Protein AF-A0A925GUB8-F1 (afdb_monomer)

Solvent-accessible surface area (backbone atoms only — not comparable to full-atom values): 8712 Å² total; per-residue (Å²): 135,77,60,64,65,54,52,50,53,52,50,53,51,53,52,53,53,49,51,55,50,50,52,50,52,54,52,42,54,49,49,34,53,55,26,47,48,50,26,52,52,26,44,49,49,29,52,62,35,44,48,62,53,51,51,53,32,57,76,69,72,46,93,68,59,74,75,62,69,44,54,83,77,46,50,80,70,52,45,71,70,45,48,77,64,45,49,58,55,50,51,54,48,52,55,54,52,72,70,38,79,86,55,72,80,45,68,64,58,59,49,40,52,49,51,28,51,50,27,48,51,50,26,53,51,28,47,52,52,26,51,51,38,37,49,58,43,38,51,47,44,67,35,84,71,45,28,56,57,19,63,76,74,66,56,68,77,68,132

Radius of gyration: 24.71 Å; Cα contacts (8 Å, |Δi|>4): 103; chains: 1; bounding box: 59×22×78 Å

Mean predicted aligned error: 8.45 Å

Structure (mmCIF, N/CA/C/O backbone):
data_AF-A0A925GUB8-F1
#
_entry.id   AF-A0A925GUB8-F1
#
loop_
_atom_site.group_PDB
_atom_site.id
_atom_site.type_symbol
_atom_site.label_atom_id
_atom_site.label_alt_id
_atom_site.label_comp_id
_atom_site.label_asym_id
_atom_site.label_entity_id
_atom_site.label_seq_id
_atom_site.pdbx_PDB_ins_code
_atom_site.Cartn_x
_atom_site.Cartn_y
_atom_site.Cartn_z
_atom_site.occupancy
_atom_site.B_iso_or_equiv
_atom_site.auth_seq_id
_atom_site.auth_comp_id
_atom_site.auth_asym_id
_atom_site.auth_atom_id
_atom_site.pdbx_PDB_model_num
ATOM 1 N N . MET A 1 1 ? 33.043 6.145 -50.043 1.00 58.94 1 MET A N 1
ATOM 2 C CA . MET A 1 1 ? 32.816 6.952 -48.819 1.00 58.94 1 MET A CA 1
ATOM 3 C C . MET A 1 1 ? 31.331 7.071 -48.414 1.00 58.94 1 MET A C 1
ATOM 5 O O . MET A 1 1 ? 30.981 8.005 -47.712 1.00 58.94 1 MET A O 1
ATOM 9 N N . GLY A 1 2 ? 30.446 6.126 -48.781 1.00 67.94 2 GLY A N 1
ATOM 10 C CA . GLY A 1 2 ? 28.995 6.251 -48.520 1.00 67.94 2 GLY A CA 1
ATOM 11 C C . GLY A 1 2 ? 28.455 5.572 -47.250 1.00 67.94 2 GLY A C 1
ATOM 12 O O . GLY A 1 2 ? 27.357 5.892 -46.819 1.00 67.94 2 GLY A O 1
ATOM 13 N N . MET A 1 3 ? 29.204 4.653 -46.627 1.00 75.25 3 MET A N 1
ATOM 14 C CA . MET A 1 3 ? 28.715 3.860 -45.479 1.00 75.25 3 MET A CA 1
ATOM 15 C C . MET A 1 3 ? 28.965 4.514 -44.114 1.00 75.25 3 MET A C 1
ATOM 17 O O . MET A 1 3 ? 28.188 4.323 -43.186 1.00 75.25 3 MET A O 1
ATOM 21 N N . LEU A 1 4 ? 30.024 5.315 -43.986 1.00 82.12 4 LEU A N 1
ATOM 22 C CA . LEU A 1 4 ? 30.409 5.963 -42.730 1.00 82.12 4 LEU A CA 1
ATOM 23 C C . LEU A 1 4 ? 29.322 6.906 -42.161 1.00 82.12 4 LEU A C 1
ATOM 25 O O . LEU A 1 4 ? 29.009 6.765 -40.980 1.00 82.12 4 LEU A O 1
ATOM 29 N N . PRO A 1 5 ? 28.666 7.790 -42.949 1.00 83.19 5 PRO A N 1
ATOM 30 C CA . PRO A 1 5 ? 27.585 8.625 -42.414 1.00 83.19 5 PRO A CA 1
ATOM 31 C C . PRO A 1 5 ? 26.362 7.804 -41.975 1.00 83.19 5 PRO A C 1
ATOM 33 O O . PRO A 1 5 ? 25.739 8.127 -40.968 1.00 83.19 5 PRO A O 1
ATOM 36 N N . ILE A 1 6 ? 26.054 6.705 -42.673 1.00 83.38 6 ILE A N 1
ATOM 37 C CA . ILE A 1 6 ? 24.940 5.807 -42.328 1.00 83.38 6 ILE A CA 1
ATOM 38 C C . ILE A 1 6 ? 25.196 5.131 -40.975 1.00 83.38 6 ILE A C 1
ATOM 40 O O . ILE A 1 6 ? 24.314 5.108 -40.117 1.00 83.38 6 ILE A O 1
ATOM 44 N N . VAL A 1 7 ? 26.417 4.632 -40.758 1.00 85.62 7 VAL A N 1
ATOM 45 C CA . VAL A 1 7 ? 26.820 4.003 -39.490 1.00 85.62 7 VAL A CA 1
ATOM 46 C C . VAL A 1 7 ? 26.744 4.994 -38.329 1.00 85.62 7 VAL A C 1
ATOM 48 O O . VAL A 1 7 ? 26.244 4.636 -37.265 1.00 85.62 7 VAL A O 1
ATOM 51 N N . VAL A 1 8 ? 27.183 6.241 -38.528 1.00 87.06 8 VAL A N 1
ATOM 52 C CA . VAL A 1 8 ? 27.120 7.282 -37.488 1.00 87.06 8 VAL A CA 1
ATOM 53 C C . VAL A 1 8 ? 25.672 7.585 -37.100 1.00 87.06 8 VAL A C 1
ATOM 55 O O . VAL A 1 8 ? 25.357 7.582 -35.914 1.00 87.06 8 VAL A O 1
ATOM 58 N N . VAL A 1 9 ? 24.772 7.761 -38.073 1.00 87.56 9 VAL A N 1
ATOM 59 C CA . VAL A 1 9 ? 23.345 8.023 -37.802 1.00 87.56 9 VAL A CA 1
ATOM 60 C C . VAL A 1 9 ? 22.690 6.857 -37.053 1.00 87.56 9 VAL A C 1
ATOM 62 O O . VAL A 1 9 ? 21.979 7.075 -36.069 1.00 87.56 9 VAL A O 1
ATOM 65 N N . LEU A 1 10 ? 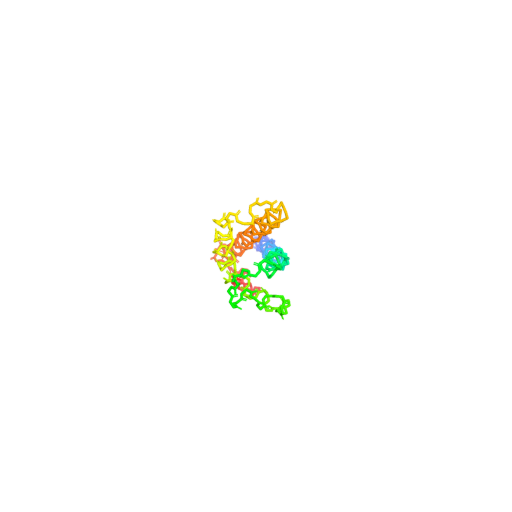22.967 5.615 -37.464 1.00 85.69 10 LEU A N 1
ATOM 66 C CA . LEU A 1 10 ? 22.483 4.410 -36.780 1.00 85.69 10 LEU A CA 1
ATOM 67 C C . LEU A 1 10 ? 23.004 4.314 -35.342 1.00 85.69 10 LEU A C 1
ATOM 69 O O . LEU A 1 10 ? 22.228 4.048 -34.423 1.00 85.69 10 LEU A O 1
ATOM 73 N N . ALA A 1 11 ? 24.296 4.567 -35.128 1.00 83.62 11 ALA A N 1
ATOM 74 C CA . ALA A 1 11 ? 24.900 4.548 -33.800 1.00 83.62 11 ALA A CA 1
ATOM 75 C C . ALA A 1 11 ? 24.303 5.631 -32.887 1.00 83.62 11 ALA A C 1
ATOM 77 O O . ALA A 1 11 ? 23.964 5.344 -31.737 1.00 83.62 11 ALA A O 1
ATOM 78 N N . SER A 1 12 ? 24.105 6.849 -33.401 1.00 85.19 12 SER A N 1
ATOM 79 C C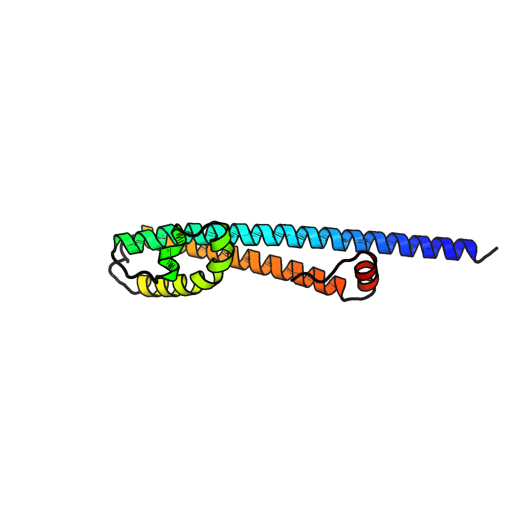A . SER A 1 12 ? 23.448 7.935 -32.668 1.00 85.19 12 SER A CA 1
ATOM 80 C C . SER A 1 12 ? 22.016 7.575 -32.281 1.00 85.19 12 SER A C 1
ATOM 82 O O . SER A 1 12 ? 21.621 7.810 -31.141 1.00 85.19 12 SER A O 1
ATOM 84 N N . PHE A 1 13 ? 21.253 6.953 -33.185 1.00 87.62 13 PHE A N 1
ATOM 85 C CA . PHE A 1 13 ? 19.890 6.511 -32.893 1.00 87.62 13 PHE A CA 1
ATOM 86 C C . PHE A 1 13 ? 19.855 5.448 -31.786 1.00 87.62 13 PHE A C 1
ATOM 88 O O . PHE A 1 13 ? 19.069 5.565 -30.846 1.00 87.62 13 PHE A O 1
ATOM 95 N N . ILE A 1 14 ? 20.741 4.448 -31.849 1.00 83.12 14 ILE A N 1
ATOM 96 C CA . ILE A 1 14 ? 20.842 3.389 -30.831 1.00 83.12 14 ILE A CA 1
ATOM 97 C C . ILE A 1 14 ? 21.232 3.970 -29.466 1.00 83.12 14 ILE A C 1
ATOM 99 O O . ILE A 1 14 ? 20.643 3.590 -28.453 1.00 83.12 14 ILE A O 1
ATOM 103 N N . LEU A 1 15 ? 22.187 4.905 -29.428 1.00 83.69 15 LEU A N 1
ATOM 104 C CA . LEU A 1 15 ? 22.600 5.577 -28.193 1.00 83.69 15 LEU A CA 1
ATOM 105 C C . LEU A 1 15 ? 21.460 6.394 -27.583 1.00 83.69 15 LEU A C 1
ATOM 107 O O . LEU A 1 15 ? 21.179 6.252 -26.391 1.00 83.69 15 LEU A O 1
ATOM 111 N N . LEU A 1 16 ? 20.772 7.202 -28.395 1.00 85.94 16 LEU A N 1
ATOM 112 C CA . LEU A 1 16 ? 19.647 8.016 -27.934 1.00 85.94 16 LEU A CA 1
ATOM 113 C C . LEU A 1 16 ? 18.517 7.125 -27.399 1.00 85.94 16 LEU A C 1
ATOM 115 O O . LEU A 1 16 ? 17.988 7.354 -26.312 1.00 85.94 16 LEU A O 1
ATOM 119 N N . TRP A 1 17 ? 18.202 6.052 -28.127 1.00 84.62 17 TRP A N 1
ATOM 120 C CA . TRP A 1 17 ? 17.204 5.063 -27.732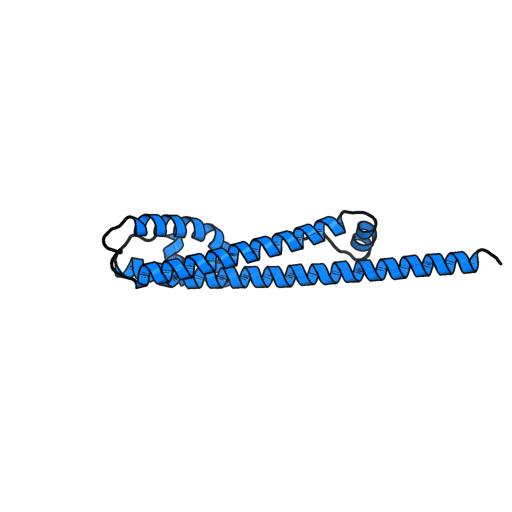 1.00 84.62 17 TRP A CA 1
ATOM 121 C C . TRP A 1 17 ? 17.571 4.346 -26.421 1.00 84.62 17 TRP A C 1
ATOM 123 O O . TRP A 1 17 ? 16.719 4.180 -25.540 1.00 84.62 17 TRP A O 1
ATOM 133 N N . GLY A 1 18 ? 18.838 3.957 -26.255 1.00 80.88 18 GLY A N 1
ATOM 134 C CA . GLY A 1 18 ? 19.347 3.356 -25.022 1.00 80.88 18 GLY A CA 1
ATOM 135 C C . GLY A 1 18 ? 19.241 4.307 -23.829 1.00 80.88 18 GLY A C 1
ATOM 136 O O . GLY A 1 18 ? 18.790 3.896 -22.758 1.00 80.88 18 GLY A O 1
ATOM 137 N N . MET A 1 19 ? 19.574 5.586 -24.027 1.00 84.06 19 MET A N 1
ATOM 138 C CA . MET A 1 19 ? 19.510 6.619 -22.989 1.00 84.06 19 MET A CA 1
ATOM 139 C C . MET A 1 19 ? 18.072 6.879 -22.517 1.00 84.06 19 MET A C 1
ATOM 141 O O . MET A 1 19 ? 17.822 6.924 -21.310 1.00 84.06 19 MET A O 1
ATOM 145 N N . VAL A 1 20 ? 17.111 6.970 -23.444 1.00 84.00 20 VAL A N 1
ATOM 146 C CA . VAL A 1 20 ? 15.683 7.147 -23.117 1.00 84.00 20 VAL A CA 1
ATOM 147 C C . VAL A 1 20 ? 15.144 5.951 -22.322 1.00 84.00 20 VAL A C 1
ATOM 149 O O . VAL A 1 20 ? 14.503 6.138 -21.287 1.00 84.00 20 VAL A O 1
ATOM 152 N N . ASN A 1 21 ? 15.447 4.718 -22.744 1.00 83.88 21 ASN A N 1
ATOM 153 C CA . ASN A 1 21 ? 15.009 3.520 -22.016 1.00 83.88 21 ASN A CA 1
ATOM 154 C C . ASN A 1 21 ? 15.667 3.401 -20.639 1.00 83.88 21 ASN A C 1
ATOM 156 O O . ASN A 1 21 ? 14.994 3.063 -19.667 1.00 83.88 21 ASN A O 1
ATOM 160 N N . TYR A 1 22 ? 16.963 3.699 -20.532 1.00 83.88 22 TYR A N 1
ATOM 161 C CA . TYR A 1 22 ? 17.661 3.707 -19.249 1.00 83.88 22 TYR A CA 1
ATOM 162 C C . TYR A 1 22 ? 17.004 4.694 -18.275 1.00 83.88 22 TYR A C 1
ATOM 164 O O . TYR A 1 22 ? 16.690 4.332 -17.140 1.00 83.88 22 TYR A O 1
ATOM 172 N N . HIS A 1 23 ? 16.715 5.916 -18.735 1.00 86.19 23 HIS A N 1
ATOM 173 C CA . HIS A 1 23 ? 16.037 6.923 -17.923 1.00 86.19 23 HIS A CA 1
ATOM 174 C C . HIS A 1 23 ? 14.624 6.482 -17.500 1.00 86.19 23 HIS A C 1
ATOM 176 O O . HIS A 1 23 ? 14.248 6.672 -16.339 1.00 86.19 23 HIS A O 1
ATOM 182 N N . SER A 1 24 ? 13.873 5.825 -18.395 1.00 85.19 24 SER A N 1
ATOM 183 C CA . SER A 1 24 ? 12.571 5.223 -18.071 1.00 85.19 24 SER A CA 1
ATOM 184 C C . SER A 1 24 ? 12.695 4.195 -16.940 1.00 85.19 24 SER A C 1
ATOM 186 O O . SER A 1 24 ? 12.006 4.302 -15.922 1.00 85.19 24 SER A O 1
ATOM 188 N N . PHE A 1 25 ? 13.634 3.247 -17.045 1.00 85.19 25 PHE A N 1
ATOM 189 C CA . PHE A 1 25 ? 13.835 2.216 -16.022 1.00 85.19 25 PHE A CA 1
ATOM 190 C C . PHE A 1 25 ? 14.271 2.784 -14.670 1.00 85.19 25 PHE A C 1
ATOM 192 O O . PHE A 1 25 ? 13.770 2.334 -13.635 1.00 85.19 25 PHE A O 1
ATOM 199 N N . VAL A 1 26 ? 15.163 3.778 -14.659 1.00 87.38 26 VAL A N 1
ATOM 200 C CA . VAL A 1 26 ? 15.578 4.469 -13.427 1.00 87.38 26 VAL A CA 1
ATOM 201 C C . VAL A 1 26 ? 14.387 5.175 -12.781 1.00 87.38 26 VAL A C 1
ATOM 203 O O . VAL A 1 26 ? 14.140 5.002 -11.586 1.00 87.38 26 VAL A O 1
ATOM 206 N N . THR A 1 27 ? 13.600 5.903 -13.573 1.00 87.94 27 THR A N 1
ATOM 207 C CA . THR A 1 27 ? 12.409 6.618 -13.094 1.00 87.94 27 THR A CA 1
ATOM 208 C C . THR A 1 27 ? 11.375 5.655 -12.519 1.00 87.94 27 THR A C 1
ATOM 210 O O . THR A 1 27 ? 10.836 5.886 -11.436 1.00 87.94 27 THR A O 1
ATOM 213 N N . LYS A 1 28 ? 11.141 4.521 -13.185 1.00 87.81 28 LYS A N 1
ATOM 214 C CA . LYS A 1 28 ? 10.215 3.488 -12.704 1.00 87.81 28 LYS A CA 1
ATOM 215 C C . LYS A 1 28 ? 10.711 2.790 -11.443 1.00 87.81 28 LYS A C 1
ATOM 217 O O . LYS A 1 28 ? 9.910 2.551 -10.544 1.00 87.81 28 LYS A O 1
ATOM 222 N N . ARG A 1 29 ? 12.013 2.509 -11.327 1.00 86.94 29 ARG A N 1
ATOM 223 C CA . ARG A 1 29 ? 12.605 1.991 -10.080 1.00 86.94 29 ARG A CA 1
ATOM 224 C C . ARG A 1 29 ? 12.410 2.958 -8.920 1.00 86.94 29 ARG A C 1
ATOM 226 O O . ARG A 1 29 ? 12.017 2.525 -7.840 1.00 86.94 29 ARG A O 1
ATOM 233 N N . LYS A 1 30 ? 12.630 4.253 -9.156 1.00 88.69 30 LYS A N 1
ATOM 234 C CA . LYS A 1 30 ? 12.366 5.292 -8.158 1.00 88.69 30 LYS A CA 1
ATOM 235 C C . LYS A 1 30 ? 10.889 5.304 -7.756 1.00 88.69 30 LYS A C 1
ATOM 237 O O . LYS A 1 30 ? 10.587 5.213 -6.576 1.00 88.69 30 LYS A O 1
ATOM 242 N N . ALA A 1 31 ? 9.971 5.258 -8.722 1.00 88.81 31 ALA A N 1
ATOM 243 C CA . ALA A 1 31 ? 8.537 5.178 -8.441 1.00 88.81 31 ALA A CA 1
ATOM 244 C C . ALA A 1 31 ? 8.141 3.920 -7.636 1.00 88.81 31 ALA A C 1
ATOM 246 O O . ALA A 1 31 ? 7.263 3.985 -6.774 1.00 88.81 31 ALA A O 1
ATOM 247 N N . ILE A 1 32 ? 8.779 2.767 -7.872 1.00 90.19 32 ILE A N 1
ATOM 248 C CA . ILE A 1 32 ? 8.570 1.561 -7.052 1.00 90.19 32 ILE A CA 1
ATOM 249 C C . ILE A 1 32 ? 9.032 1.800 -5.611 1.00 90.19 32 ILE A C 1
ATOM 251 O O . ILE A 1 32 ? 8.294 1.458 -4.688 1.00 90.19 32 ILE A O 1
ATOM 255 N N . ALA A 1 33 ? 10.210 2.397 -5.413 1.00 90.56 33 ALA A N 1
ATOM 256 C CA . ALA A 1 33 ? 10.729 2.715 -4.083 1.00 90.56 33 ALA A CA 1
ATOM 257 C C . ALA A 1 33 ? 9.812 3.700 -3.336 1.00 90.56 33 ALA A C 1
ATOM 259 O O . ALA A 1 33 ? 9.397 3.414 -2.212 1.00 90.56 33 ALA A O 1
ATOM 260 N N . ASP A 1 34 ? 9.399 4.783 -3.998 1.00 91.38 34 ASP A N 1
ATOM 261 C CA . ASP A 1 34 ? 8.515 5.805 -3.428 1.00 91.38 34 ASP A CA 1
ATOM 262 C C . ASP A 1 34 ? 7.143 5.210 -3.057 1.00 91.38 34 ASP A C 1
ATOM 264 O O . ASP A 1 34 ? 6.597 5.447 -1.977 1.00 91.38 34 ASP A O 1
ATOM 268 N N . THR A 1 35 ? 6.573 4.370 -3.931 1.00 91.38 35 THR A N 1
ATOM 269 C CA . THR A 1 35 ? 5.289 3.703 -3.651 1.00 91.38 35 THR A CA 1
ATOM 270 C C . THR A 1 35 ? 5.398 2.625 -2.572 1.00 91.38 35 THR A C 1
ATOM 272 O O . THR A 1 35 ? 4.433 2.411 -1.833 1.00 91.38 35 THR A O 1
ATOM 275 N N . LEU A 1 36 ? 6.551 1.960 -2.444 1.00 90.56 36 LEU A N 1
ATOM 276 C CA . LEU A 1 36 ? 6.822 1.013 -1.363 1.00 90.56 36 LEU A CA 1
ATOM 277 C C . LEU A 1 36 ? 6.892 1.732 -0.014 1.00 90.56 36 LEU A C 1
ATOM 279 O O . LEU A 1 36 ? 6.316 1.261 0.968 1.00 90.56 36 LEU A O 1
ATOM 283 N N . GLU A 1 37 ? 7.569 2.877 0.039 1.00 90.56 37 GLU A N 1
ATOM 284 C CA . GLU A 1 37 ? 7.627 3.711 1.236 1.00 90.56 37 GLU A CA 1
ATOM 285 C C . GLU A 1 37 ? 6.238 4.230 1.618 1.00 90.56 37 GLU A C 1
ATOM 287 O O . GLU A 1 37 ? 5.813 4.057 2.762 1.00 90.56 37 GLU A O 1
ATOM 292 N N . ALA A 1 38 ? 5.469 4.734 0.649 1.00 90.44 38 ALA A N 1
ATOM 293 C CA . ALA A 1 38 ? 4.086 5.150 0.874 1.00 90.44 38 ALA A CA 1
ATOM 294 C C . ALA A 1 38 ? 3.211 4.005 1.421 1.00 90.44 38 ALA A C 1
ATOM 296 O O . ALA A 1 38 ? 2.422 4.216 2.344 1.00 90.44 38 ALA A O 1
ATOM 297 N N . ARG A 1 39 ? 3.373 2.776 0.905 1.00 90.38 39 ARG A N 1
ATOM 298 C CA . ARG A 1 39 ? 2.687 1.583 1.435 1.00 90.38 39 ARG A CA 1
ATOM 299 C C . ARG A 1 39 ? 3.095 1.295 2.880 1.00 90.38 39 ARG A C 1
ATOM 301 O O . ARG A 1 39 ? 2.219 1.046 3.706 1.00 90.38 39 ARG A O 1
ATOM 308 N N . ARG A 1 40 ? 4.392 1.358 3.200 1.00 88.56 40 ARG A N 1
ATOM 309 C CA . ARG A 1 40 ? 4.910 1.142 4.565 1.00 88.56 40 ARG A CA 1
ATOM 310 C C . ARG A 1 40 ? 4.371 2.180 5.548 1.00 88.56 40 ARG A C 1
ATOM 312 O O . ARG A 1 40 ? 3.983 1.815 6.653 1.00 88.56 40 ARG A O 1
ATOM 319 N N . LEU A 1 41 ? 4.315 3.449 5.150 1.00 89.75 41 LEU A N 1
ATOM 320 C CA . LEU A 1 41 ? 3.739 4.518 5.969 1.00 89.75 41 LEU A CA 1
ATOM 321 C C . LEU A 1 41 ? 2.238 4.309 6.193 1.00 89.75 41 LEU A C 1
ATOM 323 O O . LEU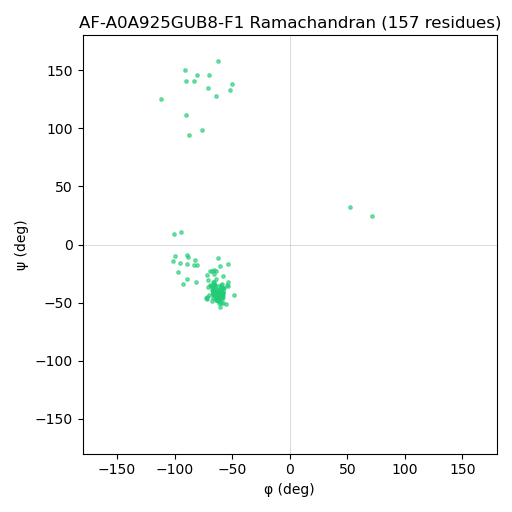 A 1 41 ? 1.765 4.437 7.319 1.00 89.75 41 LEU A O 1
ATOM 327 N N . ALA A 1 42 ? 1.492 3.936 5.150 1.00 90.38 42 ALA A N 1
ATOM 328 C CA . ALA A 1 42 ? 0.064 3.646 5.276 1.00 90.38 42 ALA A CA 1
ATOM 329 C C . ALA A 1 42 ? -0.208 2.454 6.210 1.00 90.38 42 ALA A C 1
ATOM 331 O O . ALA A 1 42 ? -1.167 2.471 6.972 1.00 90.38 42 ALA A O 1
ATOM 332 N N . GLN A 1 43 ? 0.667 1.450 6.193 1.00 89.38 43 GLN A N 1
ATOM 333 C CA . GLN A 1 43 ? 0.612 0.306 7.099 1.00 89.38 43 GLN A CA 1
ATOM 334 C C . GLN A 1 43 ? 0.884 0.679 8.563 1.00 89.38 43 GLN A C 1
ATOM 336 O O . GLN A 1 43 ? 0.191 0.183 9.447 1.00 89.38 43 GLN A O 1
ATOM 341 N N . ILE A 1 44 ? 1.845 1.570 8.826 1.00 87.56 44 ILE A N 1
ATOM 342 C CA . ILE A 1 44 ? 2.073 2.098 10.180 1.00 87.56 44 ILE A CA 1
ATOM 343 C C . ILE A 1 44 ? 0.827 2.845 10.665 1.00 87.56 44 ILE A C 1
ATOM 345 O O . ILE A 1 44 ? 0.296 2.511 11.719 1.00 87.56 44 ILE A O 1
ATOM 349 N N . ARG A 1 45 ? 0.300 3.769 9.848 1.00 89.81 45 ARG A N 1
ATOM 350 C CA . ARG A 1 45 ? -0.919 4.534 10.168 1.00 89.81 45 ARG A CA 1
ATOM 351 C C . ARG A 1 45 ? -2.122 3.638 10.447 1.00 89.81 45 ARG A C 1
ATOM 353 O O . ARG A 1 45 ? -2.925 3.954 11.314 1.00 89.81 45 ARG A O 1
ATOM 360 N N . LEU A 1 46 ? -2.247 2.529 9.721 1.00 90.12 46 LEU A N 1
ATOM 361 C CA . LEU A 1 46 ? -3.298 1.546 9.958 1.00 90.12 46 LEU A CA 1
ATOM 362 C C . LEU A 1 46 ? -3.161 0.870 11.326 1.00 90.12 46 LEU A C 1
ATOM 364 O O . LEU A 1 46 ? -4.155 0.732 12.032 1.00 90.12 46 LEU A O 1
ATOM 368 N N . GLY A 1 47 ? -1.943 0.481 11.711 1.00 87.25 47 GLY A N 1
ATOM 369 C CA . GLY A 1 47 ? -1.676 -0.048 13.049 1.00 87.25 47 GLY A CA 1
ATOM 370 C C . GLY A 1 47 ? -1.948 0.977 14.145 1.00 87.25 47 GLY A C 1
ATOM 371 O O . GLY A 1 47 ? -2.609 0.654 15.127 1.00 87.25 47 GLY A O 1
ATOM 372 N N . ASP A 1 48 ? -1.518 2.222 13.947 1.00 89.12 48 ASP A N 1
ATOM 373 C CA . ASP A 1 48 ? -1.738 3.305 14.909 1.00 89.12 48 ASP A CA 1
ATOM 374 C C . ASP A 1 48 ? -3.226 3.664 15.053 1.00 89.12 48 ASP A C 1
ATOM 376 O O . ASP A 1 48 ? -3.665 3.998 16.147 1.00 89.12 48 ASP A O 1
ATOM 380 N N . ALA A 1 49 ? -4.024 3.538 13.987 1.00 90.25 49 ALA A N 1
ATOM 381 C CA . ALA A 1 49 ? -5.478 3.713 14.047 1.00 90.25 49 ALA A CA 1
ATOM 382 C C . ALA A 1 49 ? -6.197 2.553 14.759 1.00 90.25 49 ALA A C 1
ATOM 384 O O . ALA A 1 49 ? -7.281 2.742 15.308 1.00 90.25 49 ALA A O 1
ATOM 385 N N . LEU A 1 50 ? -5.608 1.355 14.750 1.00 89.25 50 LEU A N 1
ATOM 386 C CA . LEU A 1 50 ? -6.180 0.165 15.377 1.00 89.25 50 LEU A CA 1
ATOM 387 C C . LEU A 1 50 ? -5.925 0.121 16.892 1.00 89.25 50 LEU A C 1
ATOM 389 O O . LEU A 1 50 ? -6.773 -0.370 17.628 1.00 89.25 50 LEU A O 1
ATOM 393 N N . ILE A 1 51 ? -4.802 0.659 17.377 1.00 89.50 51 ILE A N 1
ATOM 394 C CA . ILE A 1 51 ? -4.458 0.648 18.812 1.00 89.50 51 ILE A CA 1
ATOM 395 C C . ILE A 1 51 ? -5.562 1.284 19.688 1.00 89.50 51 ILE A C 1
ATOM 397 O O . ILE A 1 51 ? -6.033 0.600 20.597 1.00 89.50 51 ILE A O 1
ATOM 401 N N . PRO A 1 52 ? -6.065 2.503 19.402 1.00 88.81 52 PRO A N 1
ATOM 402 C CA . PRO A 1 52 ? -7.140 3.108 20.191 1.00 88.81 52 PRO A CA 1
ATOM 403 C C . PRO A 1 52 ? -8.429 2.275 20.219 1.00 88.81 52 PRO A C 1
ATOM 405 O O . PRO A 1 52 ? -9.110 2.224 21.238 1.00 88.81 52 PRO A O 1
ATOM 408 N N . LEU A 1 53 ? -8.761 1.581 19.123 1.00 86.44 53 LEU A N 1
ATOM 409 C CA . LEU A 1 53 ? -9.924 0.685 19.076 1.00 86.44 53 LEU A CA 1
ATOM 410 C C . LEU A 1 53 ? -9.774 -0.501 20.032 1.00 86.44 53 LEU A C 1
ATOM 412 O O . LEU A 1 53 ? -10.751 -0.920 20.657 1.00 86.44 53 LEU A O 1
ATOM 416 N N . LEU A 1 54 ? -8.559 -1.037 20.160 1.00 87.62 54 LEU A N 1
ATOM 417 C CA . LEU A 1 54 ? -8.260 -2.105 21.112 1.00 87.62 54 LEU A CA 1
ATOM 418 C C . LEU A 1 54 ? -8.326 -1.600 22.556 1.00 87.62 54 LEU A C 1
ATOM 420 O O . LEU A 1 54 ? -8.786 -2.327 23.433 1.00 87.62 54 LEU A O 1
ATOM 424 N N . ASP A 1 55 ? -7.924 -0.357 22.810 1.00 87.12 55 ASP A N 1
ATOM 425 C CA . ASP A 1 55 ? -8.019 0.235 24.146 1.00 87.12 55 ASP A CA 1
ATOM 426 C C . ASP A 1 55 ? -9.477 0.468 24.572 1.00 87.12 55 ASP A C 1
ATOM 428 O O . ASP A 1 55 ? -9.817 0.204 25.727 1.00 87.12 55 ASP A O 1
ATOM 432 N N . VAL A 1 56 ? -10.373 0.829 23.643 1.00 84.94 56 VAL A N 1
ATOM 433 C CA . VAL A 1 56 ? -11.827 0.842 23.905 1.00 84.94 56 VAL A CA 1
ATOM 434 C C . VAL A 1 56 ? -12.322 -0.554 24.292 1.00 84.94 56 VAL A C 1
ATOM 436 O O . VAL A 1 56 ? -13.027 -0.702 25.288 1.00 84.94 56 VAL A O 1
ATOM 439 N N . HIS A 1 57 ? -11.901 -1.602 23.578 1.00 83.81 57 HIS A N 1
ATOM 440 C CA . HIS A 1 57 ? -12.268 -2.976 23.939 1.00 83.81 57 HIS A CA 1
ATOM 441 C C . HIS A 1 57 ? -11.772 -3.365 25.335 1.00 83.81 57 HIS A C 1
ATOM 443 O O . HIS A 1 57 ? -12.520 -3.974 26.098 1.00 83.81 57 HIS A O 1
ATOM 449 N N . ARG A 1 58 ? -10.547 -2.970 25.705 1.00 85.06 58 ARG A N 1
ATOM 450 C CA . ARG A 1 58 ? -10.006 -3.194 27.056 1.00 85.06 58 ARG A CA 1
ATOM 451 C C . ARG A 1 58 ? -10.820 -2.466 28.121 1.00 85.06 58 ARG A C 1
ATOM 453 O O . ARG A 1 58 ? -11.141 -3.074 29.138 1.00 85.06 58 ARG A O 1
ATOM 460 N N . LYS A 1 59 ? -11.174 -1.199 27.876 1.00 83.81 59 LYS A N 1
ATOM 461 C CA . LYS A 1 59 ? -11.986 -0.368 28.783 1.00 83.81 59 LYS A CA 1
ATOM 462 C C . LYS A 1 59 ? -13.348 -1.003 29.068 1.00 83.81 59 LYS A C 1
ATOM 464 O O . LYS A 1 59 ? -13.818 -0.947 30.198 1.00 83.81 59 LYS A O 1
ATOM 469 N N . TYR A 1 60 ? -13.948 -1.634 28.062 1.00 80.19 60 TYR A N 1
ATOM 470 C CA . TYR A 1 60 ? -15.244 -2.307 28.173 1.00 80.19 60 TYR A CA 1
ATOM 471 C C . TYR A 1 60 ? -15.150 -3.808 28.479 1.00 80.19 60 TYR A C 1
ATOM 473 O O . TYR A 1 60 ? -16.159 -4.505 28.406 1.00 80.19 60 TYR A O 1
ATOM 481 N N . HIS A 1 61 ? -13.963 -4.313 28.837 1.00 80.25 61 HIS A N 1
ATOM 482 C CA . HIS A 1 61 ? -13.714 -5.730 29.133 1.00 80.25 61 HIS A CA 1
ATOM 483 C C . HIS A 1 61 ? -14.189 -6.695 28.032 1.00 80.25 61 HIS A C 1
ATOM 485 O O . HIS A 1 61 ? -14.584 -7.831 28.299 1.00 80.25 61 HIS A O 1
ATOM 491 N N . LEU A 1 62 ? -14.139 -6.245 26.780 1.00 82.19 62 LEU A N 1
ATOM 492 C CA . LEU A 1 62 ? -14.518 -7.043 25.624 1.00 82.19 62 LEU A CA 1
ATOM 493 C C . LEU A 1 62 ? -13.375 -7.980 25.225 1.00 82.19 62 LEU A C 1
ATOM 495 O O . LEU A 1 62 ? -12.201 -7.616 25.351 1.00 82.19 62 LEU A O 1
ATOM 499 N N . PRO A 1 63 ? -13.690 -9.184 24.720 1.00 81.44 63 PRO A N 1
ATOM 500 C CA . PRO A 1 63 ? -12.673 -10.127 24.287 1.00 81.44 63 PRO A CA 1
ATOM 501 C C . PRO A 1 63 ? -11.893 -9.560 23.096 1.00 81.44 63 PRO A C 1
ATOM 503 O O . PRO A 1 63 ? -12.471 -9.168 22.086 1.00 81.44 63 PRO A O 1
ATOM 506 N N . ILE A 1 64 ? -10.565 -9.549 23.210 1.00 84.06 64 ILE A N 1
ATOM 507 C CA . ILE A 1 64 ? -9.653 -9.177 22.125 1.00 84.06 64 ILE A CA 1
ATOM 508 C C . ILE A 1 64 ? -8.891 -10.436 21.703 1.00 84.06 64 ILE A C 1
ATOM 510 O O . ILE A 1 64 ? -8.245 -11.055 22.555 1.00 84.06 64 ILE A O 1
ATOM 514 N N . PRO A 1 65 ? -8.916 -10.815 20.413 1.00 84.06 65 PRO A N 1
ATOM 515 C CA . PRO A 1 65 ? -8.086 -11.889 19.884 1.00 84.06 65 PRO A CA 1
ATOM 516 C C . PRO A 1 65 ? -6.610 -11.736 20.279 1.00 84.06 65 PRO A C 1
ATOM 518 O O . PRO A 1 65 ? -6.044 -10.641 20.228 1.00 84.06 65 PRO A O 1
ATOM 521 N N . SER A 1 66 ? -5.968 -12.845 20.658 1.00 82.69 66 SER A N 1
ATOM 522 C CA . SER A 1 66 ? -4.563 -12.848 21.093 1.00 82.69 66 SER A CA 1
ATOM 523 C C . SER A 1 66 ? -3.581 -12.197 20.104 1.00 82.69 66 SER A C 1
ATOM 525 O O . SER A 1 66 ? -2.619 -11.593 20.575 1.00 82.69 66 SER A O 1
ATOM 527 N N . PRO A 1 67 ? -3.744 -12.298 18.773 1.00 82.00 67 PRO A N 1
ATOM 528 C CA . PRO A 1 67 ? -2.810 -11.649 17.852 1.00 82.00 67 PRO A CA 1
ATOM 529 C C . PRO A 1 67 ? -2.961 -10.120 17.861 1.00 82.00 67 PRO A C 1
ATOM 531 O O . PRO A 1 67 ? -1.968 -9.392 17.843 1.00 82.00 67 PRO A O 1
ATOM 534 N N . LEU A 1 68 ? -4.192 -9.614 17.991 1.00 84.06 68 LEU A N 1
ATOM 535 C CA . LEU A 1 68 ? -4.475 -8.180 18.108 1.00 84.06 68 LEU A CA 1
ATOM 536 C C . LEU A 1 68 ? -3.984 -7.587 19.430 1.00 84.06 68 LEU A C 1
ATOM 538 O O . LEU A 1 68 ? -3.490 -6.460 19.450 1.00 84.06 68 LEU A O 1
ATOM 542 N N . SER A 1 69 ? -4.061 -8.336 20.531 1.00 82.75 69 SER A N 1
ATOM 543 C CA . SER A 1 69 ? -3.636 -7.839 21.847 1.00 82.75 69 SER A CA 1
ATOM 544 C C . SER A 1 69 ? -2.134 -7.534 21.925 1.00 82.75 69 SER A C 1
ATOM 546 O O . SER A 1 69 ? -1.722 -6.699 22.735 1.00 82.75 69 SER A O 1
ATOM 548 N N . GLN A 1 70 ? -1.330 -8.154 21.054 1.00 84.62 70 GLN A N 1
ATOM 549 C CA . GLN A 1 70 ? 0.114 -7.943 20.946 1.00 84.62 70 GLN A CA 1
ATOM 550 C C . GLN A 1 70 ? 0.485 -6.723 20.097 1.00 84.62 70 GLN A C 1
ATOM 552 O O . GLN A 1 70 ? 1.601 -6.222 20.233 1.00 84.62 70 GLN A O 1
ATOM 557 N N . LEU A 1 71 ? -0.431 -6.207 19.265 1.00 84.69 71 LEU A N 1
ATOM 558 C CA . LEU A 1 71 ? -0.184 -5.092 18.342 1.00 84.69 71 LEU A CA 1
ATOM 559 C C . LEU A 1 71 ? 0.505 -3.873 18.996 1.00 84.69 71 LEU A C 1
ATOM 561 O O . LEU A 1 71 ? 1.458 -3.363 18.398 1.00 84.69 71 LEU A O 1
ATOM 565 N N . PRO A 1 72 ? 0.115 -3.415 20.207 1.00 82.69 72 PRO A N 1
ATOM 566 C CA . PRO A 1 72 ? 0.771 -2.277 20.856 1.00 82.69 72 PRO A CA 1
ATOM 567 C C . PRO A 1 72 ? 2.244 -2.543 21.196 1.00 82.69 72 PRO A C 1
ATOM 569 O O . PRO A 1 72 ? 3.061 -1.624 21.159 1.00 82.69 72 PRO A O 1
ATOM 572 N N . ASN A 1 73 ? 2.590 -3.806 21.462 1.00 84.44 73 ASN A N 1
ATOM 573 C CA . ASN A 1 73 ? 3.929 -4.246 21.854 1.00 84.44 73 ASN A CA 1
ATOM 574 C C . ASN A 1 73 ? 4.820 -4.590 20.649 1.00 84.44 73 ASN A C 1
ATOM 576 O O . ASN A 1 73 ? 6.023 -4.790 20.811 1.00 84.44 73 ASN A O 1
ATOM 580 N N . LEU A 1 74 ? 4.255 -4.663 19.439 1.00 83.94 74 LEU A N 1
ATOM 581 C CA . LEU A 1 74 ? 5.026 -4.941 18.232 1.00 83.94 74 LEU A CA 1
ATOM 582 C C . LEU A 1 74 ? 5.904 -3.746 17.857 1.00 83.94 74 LEU A C 1
ATOM 584 O O . LEU A 1 74 ? 5.445 -2.599 17.776 1.00 83.94 74 LEU A O 1
ATOM 588 N N . THR A 1 75 ? 7.159 -4.043 17.521 1.00 84.31 75 THR A N 1
ATOM 589 C CA . THR A 1 75 ? 8.081 -3.070 16.924 1.00 84.31 75 THR A CA 1
ATOM 590 C C . THR A 1 75 ? 7.563 -2.582 15.568 1.00 84.31 75 THR A C 1
ATOM 592 O O . THR A 1 75 ? 6.810 -3.271 14.876 1.00 84.31 75 THR A O 1
ATOM 595 N N . LEU A 1 76 ? 8.027 -1.411 15.120 1.00 78.19 76 LEU A N 1
ATOM 596 C CA . LEU A 1 76 ? 7.712 -0.869 13.789 1.00 78.19 76 LEU A CA 1
ATOM 597 C C . LEU A 1 76 ? 8.020 -1.851 12.648 1.00 78.19 76 LEU A C 1
ATOM 599 O O . LEU A 1 76 ? 7.341 -1.835 11.623 1.00 78.19 76 LEU A O 1
ATOM 603 N N . VAL A 1 77 ? 9.048 -2.688 12.805 1.00 81.12 77 VAL A N 1
ATOM 604 C CA . VAL A 1 77 ? 9.415 -3.710 11.816 1.00 81.12 77 VAL A CA 1
ATOM 605 C C . VAL A 1 77 ? 8.399 -4.851 11.818 1.00 81.12 77 VAL A C 1
ATOM 607 O O . VAL A 1 77 ? 7.918 -5.224 10.754 1.00 81.12 77 VAL A O 1
ATOM 610 N N . GLN A 1 78 ? 8.002 -5.343 12.993 1.00 80.31 78 GLN A N 1
ATOM 611 C CA . GLN A 1 78 ? 7.002 -6.409 13.118 1.00 80.31 78 GLN A CA 1
ATOM 612 C C . GLN A 1 78 ? 5.610 -5.956 12.658 1.00 80.31 78 GLN A C 1
ATOM 614 O O . GLN A 1 78 ? 4.935 -6.672 11.923 1.00 80.31 78 GLN A O 1
ATOM 619 N N . ARG A 1 79 ? 5.189 -4.723 12.973 1.00 77.81 79 ARG A N 1
ATOM 620 C CA . ARG A 1 79 ? 3.910 -4.186 12.462 1.00 77.81 79 ARG A CA 1
ATOM 621 C C . ARG A 1 79 ? 3.866 -4.170 10.931 1.00 77.81 79 ARG A C 1
ATOM 623 O O . ARG A 1 79 ? 2.810 -4.403 10.342 1.00 77.81 79 ARG A O 1
ATOM 630 N N . LYS A 1 80 ? 5.012 -3.941 10.273 1.00 75.94 80 LYS A N 1
ATOM 631 C CA . LYS A 1 80 ? 5.124 -3.958 8.805 1.00 75.94 80 LYS A CA 1
ATOM 632 C C . LYS A 1 80 ? 4.964 -5.349 8.183 1.00 75.94 80 LYS A C 1
ATOM 634 O O . LYS A 1 80 ? 4.629 -5.437 7.006 1.00 75.94 80 LYS A O 1
ATOM 639 N N . SER A 1 81 ? 5.190 -6.427 8.921 1.00 75.44 81 SER A N 1
ATOM 640 C CA . SER A 1 81 ? 4.951 -7.783 8.414 1.00 75.44 81 SER A CA 1
ATOM 641 C C . SER A 1 81 ? 3.557 -8.292 8.765 1.00 75.44 81 SER A C 1
ATOM 643 O O . SER A 1 81 ? 2.948 -8.976 7.955 1.00 75.44 81 SER A O 1
ATOM 645 N N . THR A 1 82 ? 3.029 -7.916 9.930 1.00 81.12 82 THR A N 1
ATOM 646 C CA . THR A 1 82 ? 1.866 -8.601 10.514 1.00 81.12 82 THR A CA 1
ATOM 647 C C . THR A 1 82 ? 0.545 -7.852 10.308 1.00 81.12 82 THR A C 1
ATOM 649 O O . THR A 1 82 ? -0.513 -8.450 10.463 1.00 81.12 82 THR A O 1
ATOM 652 N N . ILE A 1 83 ? 0.546 -6.562 9.911 1.00 83.69 83 ILE A N 1
ATOM 653 C CA . ILE A 1 83 ? -0.724 -5.806 9.807 1.00 83.69 83 ILE A CA 1
ATOM 654 C C . ILE A 1 83 ? -1.729 -6.458 8.857 1.00 83.69 83 ILE A C 1
ATOM 656 O O . ILE A 1 83 ? -2.917 -6.407 9.133 1.00 83.69 83 ILE A O 1
ATOM 660 N N . GLU A 1 84 ? -1.28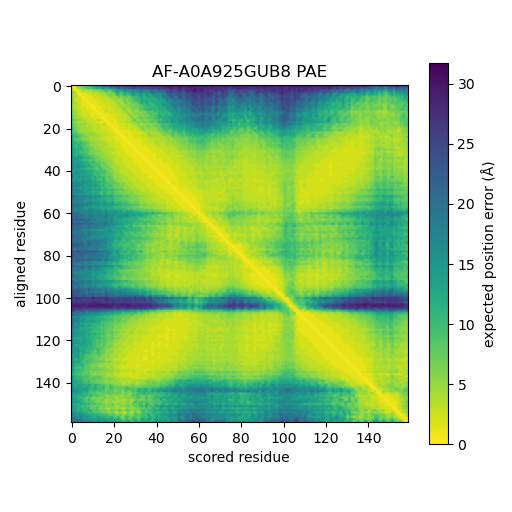0 -7.039 7.739 1.00 82.25 84 GLU A N 1
ATOM 661 C CA . GLU A 1 84 ? -2.196 -7.604 6.740 1.00 82.25 84 GLU A CA 1
ATOM 662 C C . GLU A 1 84 ? -2.970 -8.799 7.303 1.00 82.25 84 GLU A C 1
ATOM 664 O O . GLU A 1 84 ? -4.146 -8.969 6.990 1.00 82.25 84 GLU A O 1
ATOM 669 N N . GLU A 1 85 ? -2.324 -9.582 8.163 1.00 83.06 85 GLU A N 1
ATOM 670 C CA . GLU A 1 85 ? -2.934 -10.704 8.876 1.00 83.06 85 GLU A CA 1
ATOM 671 C C . GLU A 1 85 ? -3.892 -10.182 9.954 1.00 83.06 85 GLU A C 1
ATOM 673 O O . GLU A 1 85 ? -5.062 -10.566 9.994 1.00 83.06 85 GLU A O 1
ATOM 678 N N . LEU A 1 86 ? -3.435 -9.205 10.744 1.00 85.69 86 LEU A N 1
ATOM 679 C CA . LEU A 1 86 ? -4.214 -8.592 11.824 1.00 85.69 86 LEU A CA 1
ATOM 680 C C . LEU A 1 86 ? -5.429 -7.806 11.323 1.00 85.69 86 LEU A C 1
ATOM 682 O O . LEU A 1 86 ? -6.408 -7.674 12.048 1.00 85.69 86 LEU A O 1
ATOM 686 N N . MET A 1 87 ? -5.414 -7.302 10.087 1.00 86.38 87 MET A N 1
ATOM 687 C CA . MET A 1 87 ? -6.554 -6.595 9.495 1.00 86.38 87 MET A CA 1
ATOM 688 C C . MET A 1 87 ? -7.813 -7.457 9.456 1.00 86.38 87 MET A C 1
ATOM 690 O O . MET A 1 87 ? -8.898 -6.957 9.735 1.00 86.38 87 MET A O 1
ATOM 694 N N . ARG A 1 88 ? -7.679 -8.743 9.114 1.00 86.62 88 ARG A N 1
ATOM 695 C CA . ARG A 1 88 ? -8.833 -9.643 9.026 1.00 86.62 88 ARG A CA 1
ATOM 696 C C . ARG A 1 88 ? -9.449 -9.881 10.400 1.00 86.62 88 ARG A C 1
ATOM 698 O O . ARG A 1 88 ? -10.668 -9.877 10.529 1.00 86.62 88 ARG A O 1
ATOM 705 N N . GLU A 1 89 ? -8.607 -10.071 11.409 1.00 88.12 89 GLU A N 1
ATOM 706 C CA . GLU A 1 89 ? -9.056 -10.227 12.791 1.00 88.12 89 GLU A CA 1
ATOM 707 C C . GLU A 1 89 ? -9.671 -8.934 13.327 1.00 88.12 89 GLU A C 1
ATOM 709 O O . GLU A 1 89 ? -10.690 -8.977 14.008 1.00 88.12 89 GLU A O 1
ATOM 714 N N . ALA A 1 90 ? -9.088 -7.782 12.987 1.00 86.81 90 ALA A N 1
ATOM 715 C CA . ALA A 1 90 ? -9.613 -6.476 13.363 1.00 86.81 90 ALA A CA 1
ATOM 716 C C . ALA A 1 90 ? -10.996 -6.225 12.750 1.00 86.81 90 ALA A C 1
ATOM 718 O O . ALA A 1 90 ? -11.882 -5.740 13.444 1.00 86.81 90 ALA A O 1
ATOM 719 N N . ASP A 1 91 ? -11.203 -6.589 11.482 1.00 87.69 91 ASP A N 1
ATOM 720 C CA . A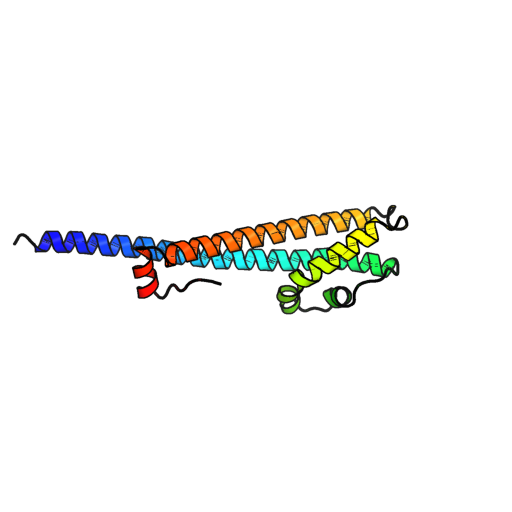SP A 1 91 ? -12.512 -6.489 10.829 1.00 87.69 91 ASP A CA 1
ATOM 721 C C . ASP A 1 91 ? -13.554 -7.370 11.526 1.00 87.69 91 ASP A C 1
ATOM 723 O O . ASP A 1 91 ? -14.640 -6.901 11.854 1.00 87.69 91 ASP A O 1
ATOM 727 N N . GLN A 1 92 ? -13.202 -8.628 11.813 1.00 87.06 92 GLN A N 1
ATOM 728 C CA . GLN A 1 92 ? -14.087 -9.545 12.533 1.00 87.06 92 GLN A CA 1
ATOM 729 C C . GLN A 1 92 ? -14.431 -9.031 13.930 1.00 87.06 92 GLN A C 1
ATOM 731 O O . GLN A 1 92 ? -15.585 -9.129 14.344 1.00 87.06 92 GLN A O 1
ATOM 736 N N . LEU A 1 93 ? -13.444 -8.475 14.638 1.00 86.06 93 LEU A N 1
ATOM 737 C CA . LEU A 1 93 ? -13.654 -7.862 15.940 1.00 86.06 93 LEU A CA 1
ATOM 738 C C . LEU A 1 93 ? -14.639 -6.697 15.815 1.00 86.06 93 LEU A C 1
ATOM 740 O O . LEU A 1 93 ? -15.666 -6.726 16.474 1.00 86.06 93 LEU A O 1
ATOM 744 N N . LEU A 1 94 ? -14.384 -5.737 14.919 1.00 84.44 94 LEU A N 1
ATOM 745 C CA . LEU A 1 94 ? -15.232 -4.553 14.728 1.00 84.44 94 LEU A CA 1
ATOM 746 C C . LEU A 1 94 ? -16.673 -4.897 14.338 1.00 84.44 94 LEU A C 1
ATOM 748 O O . LEU A 1 94 ? -17.605 -4.231 14.797 1.00 84.44 94 LEU A O 1
ATOM 752 N N . ASP A 1 95 ? -16.867 -5.926 13.516 1.00 83.88 95 ASP A N 1
ATOM 753 C CA . ASP A 1 95 ? -18.199 -6.399 13.143 1.00 83.88 95 ASP A CA 1
ATOM 754 C C . ASP A 1 95 ? -18.931 -6.986 14.363 1.00 83.88 95 ASP A 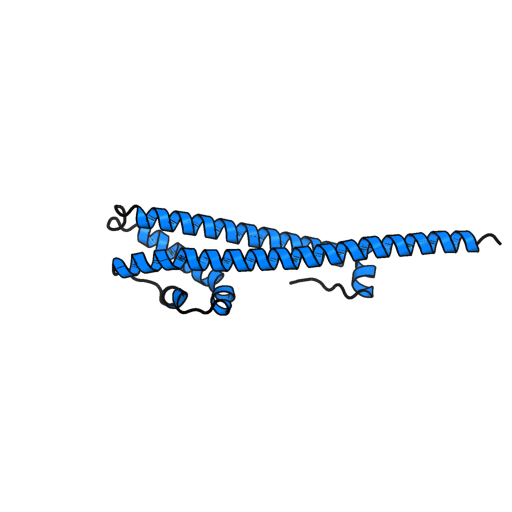C 1
ATOM 756 O O . ASP A 1 95 ? -20.091 -6.638 14.605 1.00 83.88 95 ASP A O 1
ATOM 760 N N . GLN A 1 96 ? -18.243 -7.779 15.196 1.00 82.00 96 GLN A N 1
ATOM 761 C CA . GLN A 1 96 ? -18.792 -8.282 16.463 1.00 82.00 96 GLN A CA 1
ATOM 762 C C . GL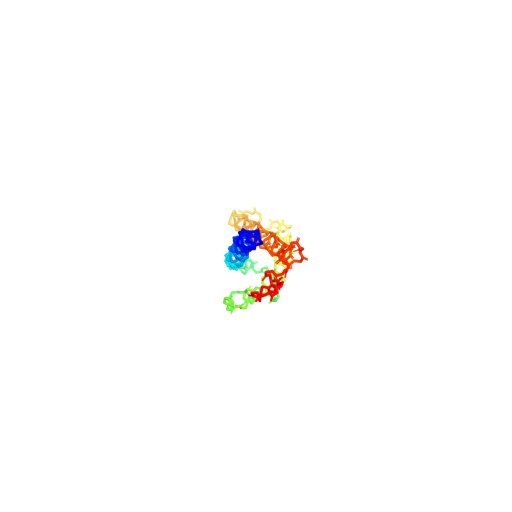N A 1 96 ? -19.131 -7.138 17.425 1.00 82.00 96 GLN A C 1
ATOM 764 O O . GLN A 1 96 ? -20.229 -7.116 17.983 1.00 82.00 96 GLN A O 1
ATOM 769 N N . THR A 1 97 ? -18.246 -6.150 17.566 1.00 78.56 97 THR A N 1
ATOM 770 C CA . THR A 1 97 ? -18.466 -4.971 18.415 1.00 78.56 97 THR A CA 1
ATOM 771 C C . THR A 1 97 ? -19.688 -4.174 17.973 1.00 78.56 97 THR A C 1
ATOM 773 O O . THR A 1 97 ? -20.489 -3.756 18.802 1.00 78.56 97 THR A O 1
ATOM 776 N N . SER A 1 98 ? -19.872 -4.000 16.660 1.00 73.62 98 SER A N 1
ATOM 777 C CA . SER A 1 98 ? -21.007 -3.251 16.109 1.00 73.62 98 SER A CA 1
ATOM 778 C C . SER A 1 98 ? -22.357 -3.940 16.334 1.00 73.62 98 SER A C 1
ATOM 780 O O . SER A 1 98 ? -23.391 -3.276 16.359 1.00 73.62 98 SER A O 1
ATOM 782 N N . SER A 1 99 ? -22.349 -5.260 16.546 1.00 73.12 99 SER A N 1
ATOM 783 C CA . SER A 1 99 ? -23.542 -6.035 16.899 1.00 73.12 99 SER A CA 1
ATOM 784 C C . SER A 1 99 ? -23.895 -5.984 18.394 1.00 73.12 99 SER A C 1
ATOM 786 O O . SER A 1 99 ? -25.004 -6.363 18.772 1.00 73.12 99 SER A O 1
ATOM 788 N N . GLN A 1 100 ? -22.990 -5.495 19.251 1.00 69.19 100 GLN A N 1
ATOM 789 C CA . GLN A 1 100 ? -23.227 -5.356 20.687 1.00 69.19 100 GLN A CA 1
ATOM 790 C C . GLN A 1 100 ? -23.832 -3.983 21.012 1.00 69.19 100 GLN A C 1
ATOM 792 O O . GLN A 1 100 ? -23.175 -2.945 20.945 1.00 69.19 100 GLN A O 1
ATOM 797 N N . SER A 1 101 ? -25.102 -3.988 21.427 1.00 56.16 101 SER A N 1
ATOM 798 C CA . SER A 1 101 ? -25.901 -2.791 21.736 1.00 56.16 101 SER A CA 1
ATOM 799 C C . SER A 1 101 ? -25.369 -1.936 22.902 1.00 56.16 101 SER A C 1
ATOM 801 O O . SER A 1 101 ? -25.851 -0.832 23.142 1.00 56.16 101 SER A O 1
ATOM 803 N N . SER A 1 102 ? -24.405 -2.449 23.672 1.00 61.44 102 SER A N 1
ATOM 804 C CA . SER A 1 102 ? -23.801 -1.770 24.825 1.00 61.44 102 SER A CA 1
ATOM 805 C C . SER A 1 102 ? -22.722 -0.749 24.450 1.00 61.44 102 SER A C 1
ATOM 807 O O . SER A 1 102 ? -22.398 0.103 25.271 1.00 61.44 102 SER A O 1
ATOM 809 N N . LEU A 1 103 ? -22.182 -0.805 23.228 1.00 60.31 103 LEU A N 1
ATOM 810 C CA . LEU A 1 103 ? -21.158 0.128 22.718 1.00 60.31 103 LEU A CA 1
ATOM 811 C C . LEU A 1 103 ? -21.737 1.224 21.822 1.00 60.31 103 LEU A C 1
ATOM 813 O O . LEU A 1 103 ? -21.063 2.195 21.491 1.00 60.31 103 LEU A O 1
ATOM 817 N N . THR A 1 104 ? -23.006 1.073 21.455 1.00 53.62 104 THR A N 1
ATOM 818 C CA . THR A 1 104 ? -23.771 1.971 20.588 1.00 53.62 104 THR A CA 1
ATOM 819 C C . THR A 1 104 ? -23.937 3.416 21.105 1.00 53.62 104 THR A C 1
ATOM 821 O O . THR A 1 104 ? -24.218 4.267 20.263 1.00 53.62 104 THR A O 1
ATOM 824 N N . PRO A 1 105 ? -23.747 3.775 22.400 1.00 52.31 105 PRO A N 1
ATOM 825 C CA . PRO A 1 105 ? -23.809 5.182 22.817 1.00 52.31 105 PRO A CA 1
ATOM 826 C C . PRO A 1 105 ? -22.473 5.941 22.737 1.00 52.31 105 PRO A C 1
ATOM 828 O O . PRO A 1 105 ? -22.483 7.172 22.768 1.00 52.31 105 PRO A O 1
ATOM 831 N N . ASP A 1 106 ? -21.327 5.262 22.636 1.00 61.75 106 ASP A N 1
ATOM 832 C CA . ASP A 1 106 ? -20.027 5.936 22.677 1.00 61.75 106 ASP A CA 1
ATOM 833 C C . ASP A 1 106 ? -19.628 6.395 21.272 1.00 61.75 106 ASP A C 1
ATOM 835 O O . ASP A 1 106 ? -19.009 5.667 20.495 1.00 61.75 106 ASP A O 1
ATOM 839 N N . GLY A 1 107 ? -19.940 7.654 20.946 1.00 73.31 107 GLY A N 1
ATOM 840 C CA . GLY A 1 107 ? -19.489 8.302 19.706 1.00 73.31 107 GLY A CA 1
ATOM 841 C C . GLY A 1 107 ? -17.965 8.243 19.491 1.00 73.31 107 GLY A C 1
ATOM 842 O O . GLY A 1 107 ? -17.487 8.421 18.372 1.00 73.31 107 GLY A O 1
ATOM 843 N N . GLU A 1 108 ? -17.198 7.943 20.543 1.00 82.25 108 GLU A N 1
ATOM 844 C CA . GLU A 1 108 ? -15.772 7.626 20.480 1.00 82.25 108 GLU A CA 1
ATOM 845 C C . GLU A 1 108 ? -15.483 6.361 19.653 1.00 82.25 108 GLU A C 1
ATOM 847 O O . GLU A 1 108 ? -14.622 6.404 18.773 1.00 82.25 108 GLU A O 1
ATOM 852 N N . PHE A 1 109 ? -16.220 5.263 19.862 1.00 84.19 109 PHE A N 1
ATOM 853 C CA . PHE A 1 109 ? -15.994 4.009 19.136 1.00 84.19 109 PHE A CA 1
ATOM 854 C C . PHE A 1 109 ? -16.253 4.174 17.636 1.00 84.19 109 PHE A C 1
ATOM 856 O O . PHE A 1 109 ? -15.401 3.822 16.820 1.00 84.19 109 PHE A O 1
ATOM 863 N N . GLU A 1 110 ? -17.379 4.781 17.259 1.00 85.25 110 GLU A N 1
ATOM 864 C CA . GLU A 1 110 ? -17.713 5.012 15.847 1.00 85.25 110 GLU A CA 1
ATOM 865 C C . GLU A 1 110 ? -16.750 6.001 15.170 1.00 85.25 110 GLU A C 1
ATOM 867 O O . GLU A 1 110 ? -16.356 5.816 14.011 1.00 85.25 110 GLU A O 1
ATOM 872 N N . ARG A 1 111 ? -16.269 7.015 15.904 1.00 88.69 111 ARG A N 1
ATOM 873 C CA . ARG A 1 111 ? -15.213 7.909 15.411 1.00 88.69 111 ARG A CA 1
ATOM 874 C C . ARG A 1 111 ? -13.919 7.142 15.142 1.00 88.69 111 ARG A C 1
ATOM 876 O O . ARG A 1 111 ? -13.338 7.294 14.068 1.00 88.69 111 ARG A O 1
ATOM 883 N N . LEU A 1 112 ? -13.470 6.316 16.084 1.00 89.88 112 LEU A N 1
ATOM 884 C CA . LEU A 1 112 ? -12.251 5.517 15.931 1.00 89.88 112 LEU A CA 1
ATOM 885 C C . LEU A 1 112 ? -12.391 4.470 14.818 1.00 89.88 112 LEU A C 1
ATOM 887 O O . LEU A 1 112 ? -11.464 4.280 14.030 1.00 89.88 112 LEU A O 1
ATOM 891 N N . ARG A 1 113 ? -13.572 3.860 14.679 1.00 88.38 113 ARG A N 1
ATOM 892 C CA . ARG A 1 113 ? -13.904 2.940 13.582 1.00 88.38 113 ARG A CA 1
ATOM 893 C C . ARG A 1 113 ? -13.814 3.639 12.229 1.00 88.38 113 ARG A C 1
ATOM 895 O O . ARG A 1 113 ? -13.264 3.076 11.283 1.00 88.38 113 ARG A O 1
ATOM 902 N N . THR A 1 114 ? -14.296 4.877 12.143 1.00 90.94 114 THR A N 1
ATOM 903 C CA . THR A 1 114 ? -14.187 5.702 10.931 1.00 90.94 114 THR A CA 1
ATOM 904 C C . THR A 1 114 ? -12.725 5.996 10.593 1.00 90.94 114 THR A C 1
A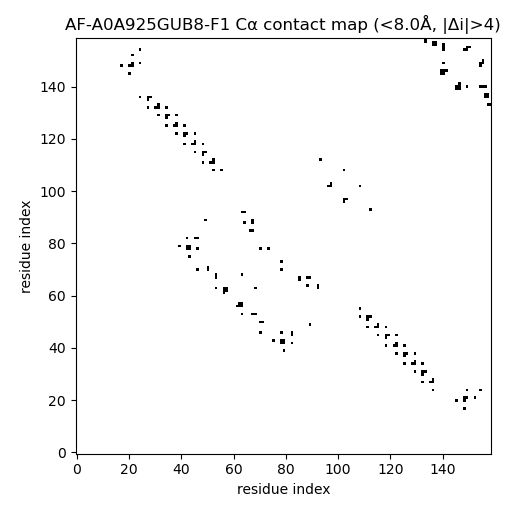TOM 906 O O . THR A 1 114 ? -12.306 5.754 9.460 1.00 90.94 114 THR A O 1
ATOM 909 N N . VAL A 1 115 ? -11.922 6.423 11.576 1.00 92.19 115 VAL A N 1
ATOM 910 C CA . VAL A 1 115 ? -10.477 6.674 11.402 1.00 92.19 115 VAL A CA 1
ATOM 911 C C . VAL A 1 115 ? -9.746 5.412 10.930 1.00 92.19 115 VAL A C 1
ATOM 913 O O . VAL A 1 115 ? -8.946 5.466 9.993 1.00 92.19 115 VAL A O 1
ATOM 916 N N . TYR A 1 116 ? -10.056 4.254 11.516 1.00 92.12 116 TYR A N 1
ATOM 917 C CA . TYR A 1 116 ? -9.527 2.967 11.066 1.00 92.12 116 TYR A CA 1
ATOM 918 C C . TYR A 1 116 ? -9.949 2.638 9.629 1.00 92.12 116 TYR A C 1
ATOM 920 O O . TYR A 1 116 ? -9.116 2.249 8.807 1.00 92.12 116 TYR A O 1
ATOM 928 N N . GLY A 1 117 ? -11.221 2.853 9.285 1.00 92.25 117 GLY A N 1
ATOM 929 C CA . GLY A 1 117 ? -11.740 2.661 7.932 1.00 92.25 117 GLY A CA 1
ATOM 930 C C . GLY A 1 117 ? -11.035 3.539 6.891 1.00 92.25 117 GLY A C 1
ATOM 931 O O . GLY A 1 117 ? -10.719 3.072 5.792 1.00 92.25 117 GLY A O 1
ATOM 932 N N . GLU A 1 118 ? -10.733 4.791 7.228 1.00 94.19 118 GLU A N 1
ATOM 933 C CA . GLU A 1 118 ? -9.950 5.696 6.380 1.00 94.19 118 GLU A CA 1
ATOM 934 C C . GLU A 1 118 ? -8.498 5.237 6.229 1.00 94.19 118 GLU A C 1
ATOM 936 O O . GLU A 1 118 ? -7.988 5.164 5.104 1.00 94.19 118 GLU A O 1
ATOM 941 N N . ALA A 1 119 ? -7.844 4.851 7.329 1.00 93.12 119 ALA A N 1
ATOM 942 C CA . ALA A 1 119 ? -6.486 4.313 7.296 1.00 93.12 119 ALA A CA 1
ATOM 943 C C . ALA A 1 119 ? -6.408 3.041 6.432 1.00 93.12 119 ALA A C 1
ATOM 945 O O . ALA A 1 119 ? -5.500 2.893 5.607 1.00 93.12 119 ALA A O 1
ATOM 946 N N . LYS A 1 120 ? -7.415 2.167 6.541 1.00 93.81 120 LYS A N 1
ATOM 947 C CA . LYS A 1 120 ? -7.558 0.941 5.745 1.00 93.81 120 LYS A CA 1
ATOM 948 C C . LYS A 1 120 ? -7.702 1.251 4.257 1.00 93.81 120 LYS A C 1
ATOM 950 O O . LYS A 1 120 ? -6.984 0.672 3.437 1.00 93.81 120 LYS A O 1
ATOM 955 N N . LYS A 1 121 ? -8.571 2.199 3.888 1.00 94.06 121 LYS A N 1
ATOM 956 C CA . LYS A 1 121 ? -8.703 2.678 2.497 1.00 94.06 121 LYS A CA 1
ATOM 957 C C . LYS A 1 121 ? -7.377 3.236 1.971 1.00 94.06 121 LYS A C 1
ATOM 959 O O . LYS A 1 121 ? -6.969 2.892 0.858 1.00 94.06 121 LYS A O 1
ATOM 964 N N . GLY A 1 122 ? -6.682 4.045 2.773 1.00 92.62 122 GLY A N 1
ATOM 965 C CA . GLY A 1 122 ? -5.368 4.598 2.438 1.00 92.62 122 GLY A CA 1
ATOM 966 C C . GLY A 1 122 ? -4.323 3.513 2.169 1.00 92.62 122 GLY A C 1
ATOM 967 O O . GLY A 1 122 ? -3.613 3.569 1.161 1.00 92.62 122 GLY A O 1
ATOM 968 N N . TYR A 1 123 ? -4.287 2.479 3.010 1.00 92.81 123 TYR A N 1
ATOM 969 C CA . TYR A 1 123 ? -3.420 1.318 2.828 1.00 92.81 123 TYR A CA 1
ATOM 970 C C . TYR A 1 123 ? -3.730 0.552 1.528 1.00 92.81 123 TYR A C 1
ATOM 972 O O . TYR A 1 123 ? -2.815 0.293 0.738 1.00 92.81 123 TYR A O 1
ATOM 980 N N . PHE A 1 124 ? -5.002 0.258 1.231 1.00 92.88 124 PHE A N 1
ATOM 981 C CA . PHE A 1 124 ? -5.372 -0.417 -0.022 1.00 92.88 124 PHE A CA 1
ATOM 982 C C . PHE A 1 124 ? -5.018 0.401 -1.263 1.00 92.88 124 PHE A C 1
ATOM 984 O O . PHE A 1 124 ? -4.535 -0.155 -2.255 1.00 92.88 124 PHE A O 1
ATOM 991 N N . LEU A 1 125 ? -5.213 1.719 -1.213 1.00 94.81 125 LEU A N 1
ATOM 992 C CA . LEU A 1 125 ? -4.829 2.610 -2.302 1.00 94.81 125 LEU A CA 1
ATOM 993 C C . LEU A 1 125 ? -3.311 2.600 -2.522 1.00 94.81 125 LEU A C 1
ATOM 995 O O . LEU A 1 125 ? -2.859 2.472 -3.663 1.00 94.81 125 LEU A O 1
ATOM 999 N N . ALA A 1 126 ? -2.523 2.679 -1.448 1.00 92.44 126 ALA A N 1
ATOM 1000 C CA . ALA A 1 126 ? -1.066 2.611 -1.522 1.00 92.44 126 ALA A CA 1
ATOM 1001 C C . ALA A 1 126 ? -0.590 1.261 -2.087 1.00 92.44 126 ALA A C 1
ATOM 1003 O O . ALA A 1 126 ? 0.242 1.228 -2.996 1.00 92.44 126 ALA A O 1
ATOM 1004 N N . ARG A 1 127 ? -1.188 0.147 -1.642 1.00 92.62 127 ARG A N 1
ATOM 1005 C CA . ARG A 1 127 ? -0.917 -1.197 -2.179 1.00 92.62 127 ARG A CA 1
ATOM 1006 C C . ARG A 1 127 ? -1.247 -1.296 -3.668 1.00 92.62 127 ARG A C 1
ATOM 1008 O O . ARG A 1 127 ? -0.446 -1.830 -4.435 1.00 92.62 127 ARG A O 1
ATOM 1015 N N . LYS A 1 128 ? -2.399 -0.767 -4.096 1.00 94.06 128 LYS A N 1
ATOM 1016 C CA . LYS A 1 128 ? -2.806 -0.748 -5.510 1.00 94.06 128 LYS A CA 1
ATOM 1017 C C . LYS A 1 128 ? -1.812 0.043 -6.364 1.00 94.06 128 LYS A C 1
ATOM 1019 O O . LYS A 1 128 ? -1.412 -0.443 -7.419 1.00 94.06 128 LYS A O 1
ATOM 1024 N N . ARG A 1 129 ? -1.385 1.224 -5.900 1.00 92.44 129 ARG A N 1
ATOM 1025 C CA . ARG A 1 129 ? -0.387 2.065 -6.588 1.00 92.44 129 ARG A CA 1
ATOM 1026 C C . ARG A 1 129 ? 0.962 1.366 -6.709 1.00 92.44 129 ARG A C 1
ATOM 1028 O O . ARG A 1 129 ? 1.525 1.335 -7.798 1.00 92.44 129 ARG A O 1
ATOM 1035 N N . HIS A 1 130 ? 1.433 0.750 -5.630 1.00 92.56 130 HIS A N 1
ATOM 1036 C CA . HIS A 1 130 ? 2.680 -0.007 -5.645 1.00 92.56 130 HIS A CA 1
ATOM 1037 C C . HIS A 1 130 ? 2.622 -1.185 -6.626 1.00 92.56 130 HIS A C 1
ATOM 1039 O O . HIS A 1 130 ? 3.500 -1.332 -7.472 1.00 92.56 130 HIS A O 1
ATOM 1045 N N . ARG A 1 131 ? 1.531 -1.966 -6.609 1.00 91.81 131 ARG A N 1
ATOM 1046 C CA . ARG A 1 131 ? 1.329 -3.063 -7.569 1.00 91.81 131 ARG A CA 1
ATOM 1047 C C . ARG A 1 131 ? 1.293 -2.564 -9.014 1.00 91.81 131 ARG A C 1
ATOM 1049 O O . ARG A 1 131 ? 1.860 -3.206 -9.889 1.00 91.81 131 ARG A O 1
ATOM 1056 N N . ALA A 1 132 ? 0.649 -1.426 -9.272 1.00 91.38 132 ALA A N 1
ATOM 1057 C CA . ALA A 1 132 ? 0.636 -0.816 -10.598 1.00 91.38 132 ALA A CA 1
ATOM 1058 C C . ALA A 1 132 ? 2.044 -0.382 -11.048 1.00 91.38 132 ALA A C 1
ATOM 1060 O O . ALA A 1 132 ? 2.411 -0.641 -12.192 1.00 91.38 132 ALA A O 1
ATOM 1061 N N . ALA A 1 133 ? 2.848 0.202 -10.152 1.00 89.94 133 ALA A N 1
ATOM 1062 C CA . ALA A 1 133 ? 4.234 0.578 -10.435 1.00 89.94 133 ALA A CA 1
ATOM 1063 C C . ALA A 1 133 ? 5.111 -0.648 -10.750 1.00 89.94 133 ALA A C 1
ATOM 1065 O O . ALA A 1 133 ? 5.804 -0.660 -11.769 1.00 89.94 133 ALA A O 1
ATOM 1066 N N . VAL A 1 134 ? 5.019 -1.707 -9.937 1.00 91.06 134 VAL A N 1
ATOM 1067 C CA . VAL A 1 134 ? 5.740 -2.975 -10.154 1.00 91.06 134 VAL A CA 1
ATOM 1068 C C . VAL A 1 134 ? 5.312 -3.636 -11.463 1.00 91.06 134 VAL A C 1
ATOM 1070 O O . VAL A 1 134 ? 6.161 -4.010 -12.270 1.00 91.06 134 VAL A O 1
ATOM 1073 N N . ASN A 1 135 ? 4.007 -3.729 -11.729 1.00 89.38 135 ASN A N 1
ATOM 1074 C CA . ASN A 1 135 ? 3.497 -4.297 -12.978 1.00 89.38 135 ASN A CA 1
ATOM 1075 C C . ASN A 1 135 ? 3.956 -3.490 -14.199 1.00 89.38 135 ASN A C 1
ATOM 1077 O O . ASN A 1 135 ? 4.382 -4.079 -15.189 1.00 89.38 135 ASN A O 1
ATOM 1081 N N . GLY A 1 136 ? 3.908 -2.157 -14.127 1.00 85.94 136 GLY A N 1
ATOM 1082 C CA . GLY A 1 136 ? 4.342 -1.275 -15.211 1.00 85.94 136 GLY A CA 1
ATOM 1083 C C . GLY A 1 136 ? 5.848 -1.337 -15.480 1.00 85.94 136 GLY A C 1
ATOM 1084 O O . GLY A 1 136 ? 6.268 -1.187 -16.624 1.00 85.94 136 GLY A O 1
ATOM 1085 N N . TYR A 1 137 ? 6.662 -1.577 -14.453 1.00 87.75 137 TYR A N 1
ATOM 1086 C CA . TYR A 1 137 ? 8.094 -1.841 -14.601 1.00 87.75 137 TYR A CA 1
ATOM 1087 C C . TYR A 1 137 ? 8.362 -3.230 -15.188 1.00 87.75 137 TYR A C 1
ATOM 1089 O O . TYR A 1 137 ? 9.132 -3.366 -16.137 1.00 87.75 137 TYR A O 1
ATOM 1097 N N . ASN A 1 138 ? 7.686 -4.259 -14.672 1.00 86.69 138 ASN A N 1
ATOM 1098 C CA . ASN A 1 138 ? 7.859 -5.639 -15.120 1.00 86.69 138 ASN A CA 1
ATOM 1099 C C . ASN A 1 138 ? 7.382 -5.852 -16.560 1.00 86.69 138 ASN A C 1
ATOM 1101 O O . ASN A 1 138 ? 8.001 -6.628 -17.285 1.00 86.69 138 ASN A O 1
ATOM 1105 N N . ALA A 1 139 ? 6.315 -5.173 -16.985 1.00 84.88 139 ALA A N 1
ATOM 1106 C CA . ALA A 1 139 ? 5.884 -5.174 -18.379 1.00 84.88 139 ALA A CA 1
ATOM 1107 C C . ALA A 1 139 ? 6.999 -4.622 -19.283 1.00 84.88 139 ALA A C 1
ATOM 1109 O O . ALA A 1 139 ? 7.421 -5.288 -20.225 1.00 84.88 139 ALA A O 1
ATOM 1110 N N . GLU A 1 140 ? 7.561 -3.460 -18.944 1.00 82.69 140 GLU A N 1
ATOM 1111 C CA . GLU A 1 140 ? 8.611 -2.824 -19.749 1.00 82.69 140 GLU A CA 1
ATOM 1112 C C . GLU A 1 140 ? 9.921 -3.623 -19.760 1.00 82.69 140 GLU A C 1
ATOM 1114 O O . GLU A 1 140 ? 10.553 -3.766 -20.802 1.00 82.69 140 GLU A O 1
ATOM 1119 N N . ALA A 1 141 ? 10.288 -4.249 -18.639 1.00 81.94 141 ALA A N 1
ATOM 1120 C CA . ALA A 1 141 ? 11.463 -5.119 -18.561 1.00 81.94 141 ALA A CA 1
ATOM 1121 C C . ALA A 1 141 ? 11.331 -6.402 -19.411 1.00 81.94 141 ALA A C 1
ATOM 1123 O O . ALA A 1 141 ? 12.338 -7.026 -19.756 1.00 81.94 141 ALA A O 1
ATOM 1124 N N . ARG A 1 142 ? 10.103 -6.822 -19.747 1.00 80.81 142 ARG A N 1
ATOM 1125 C CA . ARG A 1 142 ? 9.825 -8.065 -20.488 1.00 80.81 142 ARG A CA 1
ATOM 1126 C C . ARG A 1 142 ? 9.630 -7.856 -21.990 1.00 80.81 142 ARG A C 1
ATOM 1128 O O . ARG A 1 142 ? 9.852 -8.807 -22.743 1.00 80.81 142 ARG A O 1
ATOM 1135 N N . HIS A 1 143 ? 9.254 -6.658 -22.435 1.00 79.88 143 HIS A N 1
ATOM 1136 C CA . HIS A 1 143 ? 8.992 -6.376 -23.848 1.00 79.88 143 HIS A CA 1
ATOM 1137 C C . HIS A 1 143 ? 10.241 -5.900 -24.602 1.00 79.88 143 HIS A C 1
ATOM 1139 O O . HIS A 1 143 ? 11.067 -5.144 -24.093 1.00 79.88 143 HIS A O 1
ATOM 1145 N N . MET A 1 144 ? 10.388 -6.359 -25.848 1.00 71.06 144 MET A N 1
ATOM 1146 C CA . MET A 1 144 ? 11.357 -5.783 -26.781 1.00 71.06 144 MET A CA 1
ATOM 1147 C C . MET A 1 144 ? 10.888 -4.378 -27.199 1.00 71.06 144 MET A C 1
ATOM 1149 O O . MET A 1 144 ? 9.684 -4.172 -27.334 1.00 71.06 144 MET A O 1
ATOM 1153 N N . PRO A 1 145 ? 11.803 -3.426 -27.441 1.00 72.69 145 PRO A N 1
ATOM 1154 C CA . PRO A 1 145 ? 13.257 -3.581 -27.381 1.00 72.69 145 PRO A CA 1
ATOM 1155 C C . PRO A 1 145 ? 13.854 -3.308 -25.979 1.00 72.69 145 PRO A C 1
ATOM 1157 O O . PRO A 1 145 ? 15.008 -3.648 -25.722 1.00 72.69 145 PRO A O 1
ATOM 1160 N N . SER A 1 146 ? 13.062 -2.798 -25.032 1.00 77.56 146 SER A N 1
ATOM 1161 C CA . SER A 1 146 ? 13.470 -2.434 -23.663 1.00 77.56 146 SER A CA 1
ATOM 1162 C C . SER A 1 146 ? 14.086 -3.585 -22.851 1.00 77.56 146 SER A C 1
ATOM 1164 O O . SER A 1 146 ? 14.967 -3.349 -22.026 1.00 77.56 146 SER A O 1
ATOM 1166 N N . LYS A 1 147 ? 13.734 -4.844 -23.146 1.00 79.50 147 LYS A N 1
ATOM 1167 C CA . LYS A 1 147 ? 14.375 -6.057 -22.599 1.00 79.50 147 LYS A CA 1
ATOM 1168 C C . LYS A 1 147 ? 15.896 -6.096 -22.814 1.00 79.50 147 LYS A C 1
ATOM 1170 O O . LYS A 1 147 ? 16.619 -6.615 -21.965 1.00 79.50 147 LYS A O 1
ATOM 1175 N N . ILE A 1 148 ? 16.393 -5.565 -23.934 1.00 78.06 148 ILE A N 1
ATOM 1176 C CA . ILE A 1 148 ? 17.832 -5.528 -24.246 1.00 78.06 148 ILE A CA 1
ATOM 1177 C C . ILE A 1 148 ? 18.540 -4.579 -23.279 1.00 78.06 148 ILE A C 1
ATOM 1179 O O . ILE A 1 148 ? 19.513 -4.967 -22.638 1.00 78.06 148 ILE A O 1
ATOM 1183 N N . VAL A 1 149 ? 17.996 -3.372 -23.108 1.00 77.62 149 VAL A N 1
ATOM 1184 C CA . VAL A 1 149 ? 18.495 -2.382 -22.142 1.00 77.62 149 VAL A CA 1
ATOM 1185 C C . VAL A 1 149 ? 18.400 -2.945 -20.725 1.00 77.62 149 VAL A C 1
ATOM 1187 O O . VAL A 1 149 ? 19.364 -2.867 -19.968 1.00 77.62 149 VAL A O 1
ATOM 1190 N N . ALA A 1 150 ? 17.291 -3.606 -20.387 1.00 77.06 150 ALA A N 1
ATOM 1191 C CA . ALA A 1 150 ? 17.125 -4.238 -19.087 1.00 77.06 150 ALA A CA 1
ATOM 1192 C C . ALA A 1 150 ? 18.218 -5.278 -18.793 1.00 77.06 150 ALA A C 1
ATOM 1194 O O . ALA A 1 150 ? 18.791 -5.282 -17.705 1.00 77.06 150 ALA A O 1
ATOM 1195 N N . LYS A 1 151 ? 18.569 -6.110 -19.780 1.00 80.50 151 LYS A N 1
ATOM 1196 C CA . LYS A 1 151 ? 19.629 -7.118 -19.648 1.00 80.50 151 LYS A CA 1
ATOM 1197 C C . LYS A 1 151 ? 21.030 -6.502 -19.574 1.00 80.50 151 LYS A C 1
ATOM 1199 O O . LYS A 1 151 ? 21.819 -6.939 -18.745 1.00 80.50 151 LYS A O 1
ATOM 1204 N N . ILE A 1 152 ? 21.332 -5.506 -20.413 1.00 80.88 152 ILE A N 1
ATOM 1205 C CA . ILE A 1 152 ? 22.653 -4.850 -20.462 1.00 80.88 152 ILE A CA 1
ATOM 1206 C C . ILE A 1 152 ? 22.940 -4.088 -19.162 1.00 80.88 152 ILE A C 1
ATOM 1208 O O . ILE A 1 152 ? 24.049 -4.158 -18.645 1.00 80.88 152 ILE A O 1
ATOM 1212 N N . PHE A 1 153 ? 21.938 -3.399 -18.613 1.00 77.19 153 PHE A N 1
ATOM 1213 C CA . PHE A 1 153 ? 22.091 -2.539 -17.434 1.00 77.19 153 PHE A CA 1
ATOM 1214 C C . PHE A 1 153 ? 21.615 -3.187 -16.120 1.00 77.19 153 PHE A C 1
ATOM 1216 O O . PHE A 1 153 ? 21.534 -2.516 -15.093 1.00 77.19 153 PHE A O 1
ATOM 1223 N N . GLY A 1 154 ? 21.296 -4.488 -16.122 1.00 78.50 154 GLY A N 1
ATOM 1224 C CA . GLY A 1 154 ? 20.968 -5.241 -14.904 1.00 78.50 154 GLY A CA 1
ATOM 1225 C C . GLY A 1 154 ? 19.610 -4.910 -14.267 1.00 78.50 154 GLY A C 1
ATOM 1226 O O . GLY A 1 154 ? 19.415 -5.126 -13.068 1.00 78.50 154 GLY A O 1
ATOM 1227 N N . PHE A 1 155 ? 18.648 -4.397 -15.034 1.00 79.88 155 PHE A N 1
ATOM 1228 C CA . PHE A 1 155 ? 17.280 -4.184 -14.562 1.00 79.88 155 PHE A CA 1
ATOM 1229 C C . PHE A 1 155 ? 16.523 -5.521 -14.518 1.00 79.88 155 PHE A C 1
ATOM 1231 O O . PHE A 1 155 ? 16.033 -6.018 -15.530 1.00 79.88 155 PHE A O 1
ATOM 1238 N N . GLN A 1 156 ? 16.446 -6.119 -13.329 1.00 77.44 156 GLN A N 1
ATOM 1239 C CA . GLN A 1 156 ? 15.707 -7.359 -13.082 1.00 77.44 156 GLN A CA 1
ATOM 1240 C C . GLN A 1 156 ? 14.258 -7.085 -12.661 1.00 77.44 156 GLN A C 1
ATOM 1242 O O . GLN A 1 156 ? 14.025 -6.064 -12.014 1.00 77.44 156 GLN A O 1
ATOM 1247 N N . PRO A 1 157 ? 13.303 -7.989 -12.964 1.00 73.56 157 PRO A N 1
ATOM 1248 C CA . PRO A 1 157 ? 11.917 -7.862 -12.519 1.00 73.56 157 PRO A CA 1
ATOM 1249 C C . PRO A 1 157 ? 11.819 -7.624 -11.006 1.00 73.56 157 PRO A C 1
ATOM 1251 O O . PRO A 1 157 ? 12.451 -8.336 -10.228 1.00 73.56 157 PRO A O 1
ATOM 1254 N N . SER A 1 158 ? 11.015 -6.642 -10.599 1.00 75.62 158 SER A N 1
ATOM 1255 C CA . SER A 1 158 ? 10.753 -6.368 -9.182 1.00 75.62 158 SER A CA 1
ATOM 1256 C C . SER A 1 158 ? 9.657 -7.299 -8.669 1.00 75.62 158 SER A C 1
ATOM 1258 O O . SER A 1 158 ? 8.684 -7.554 -9.389 1.00 75.62 158 SER A O 1
ATOM 1260 N N . GLN A 1 159 ? 9.816 -7.780 -7.435 1.00 66.12 159 GLN A N 1
ATOM 1261 C CA . GLN A 1 159 ? 8.754 -8.438 -6.667 1.00 66.12 159 GLN A CA 1
ATOM 1262 C C . GLN A 1 159 ? 7.947 -7.410 -5.874 1.00 66.12 159 GLN A C 1
ATOM 1264 O O . GLN A 1 159 ? 8.540 -6.364 -5.516 1.00 66.12 159 GLN A O 1
#

Secondary structure (DSSP, 8-state):
--HHHHHHHHHHHHHHHHHHHHHHHHHHHHHHHHHHHHHHHHHHHHHHHHHHHHHHHHHTT----HHHHTGGGS-HHHHHHHHHHHHHHHHHHHHHHHH-TTSTT-HHHHHHHHHHHHHHHHHHHHHHHHHHHHHHHHHHHHSTTHHHHHHHTT-PPP-

Foldseek 3Di:
DPCVVVVVVVVVVVVVVLVVLVVVLVVLVVQLVVLVVQLLVLLVQLLVLLVVLVVVCVVVVHDQPPVNVCSVVDDSVRSSVCSVVVVVSSVVVLVVVVPDPVCVVPPVNVVSVVSSVVSVVSNVVSVVSSVVSLVVSQVQCPDPPSVVSCVVVVPDRDD

Nearest PDB structures (foldseek):
  1g73-assembly2_B  TM=3.187E-01  e=3.373E-01  Homo sapiens
  6jx6-assembly1_C  TM=3.899E-01  e=1.749E+00  Homo sapiens
  3q84-assembly1_A  TM=2.844E-01  e=7.332E+00  Homo sapiens

pLDDT: mean 83.69, std 7.92, range [52.31, 94.81]

Sequence (159 aa):
MGMLPIVVVLASFILLWGMVNYHSFVTKRKAIADTLEARRLAQIRLGDALIPLLDVHRKYHLPIPSPLSQLPNLTLVQRKSTIEELMREADQLLDQTSSQSSLTPDGEFERLRTVYGEAKKGYFLARKRHRAAVNGYNAEARHMPSKIVAKIFGFQPSQ